Protein AF-A0A1D6J9A9-F1 (afdb_monomer_lite)

pLDDT: mean 74.01, std 17.72, range [36.94, 97.56]

Sequence (122 aa):
MSSKKPRNASPRLAPVSPKEKKDKIGERVAALQQLVSPFGKTDTASVLQEASGYIKFLHQQLEVLSSPYMRAPPAAGAAPEDPQRYSLRSRGLCLVPVDLTLQLTQSNGADLWAPAHTARRR

Radius of gyration: 26.35 Å; chains: 1; bounding box: 84×52×51 Å

Foldseek 3Di:
DDDDDDDPPDPPPDPPDPPPPPPVVVVVLVVLCVVQPVDPPDDSVRSVVSSVVVVVVVVVVCCVVCVLPPDDDDPPPPDDDPPVCPDLVVSVHDDDDVVVCVVVVVDPVPCVPPDDPPPPDD

Structure (mmCIF, N/CA/C/O backbone):
data_AF-A0A1D6J9A9-F1
#
_entry.id   AF-A0A1D6J9A9-F1
#
loop_
_atom_site.group_PDB
_atom_site.id
_atom_site.type_symbol
_atom_site.label_atom_id
_atom_site.label_alt_id
_atom_site.label_comp_id
_atom_site.label_asym_id
_atom_site.label_entity_id
_atom_site.label_seq_id
_atom_site.pdbx_PDB_ins_code
_atom_site.Cartn_x
_atom_site.Cartn_y
_atom_site.Cartn_z
_atom_site.occupancy
_atom_site.B_iso_or_equiv
_atom_site.auth_seq_id
_atom_site.auth_comp_id
_atom_site.auth_asym_id
_atom_site.auth_atom_id
_atom_site.pdbx_PDB_model_num
ATOM 1 N N . MET A 1 1 ? -61.348 -12.066 -21.482 1.00 37.56 1 MET A N 1
ATOM 2 C CA . MET A 1 1 ? -60.173 -11.882 -22.359 1.00 37.56 1 MET A CA 1
ATOM 3 C C . MET A 1 1 ? -59.129 -11.102 -21.585 1.00 37.56 1 MET A C 1
ATOM 5 O O . MET A 1 1 ? -59.356 -9.959 -21.218 1.00 37.56 1 MET A O 1
ATOM 9 N N . SER A 1 2 ? -58.057 -11.800 -21.227 1.00 45.16 2 SER A N 1
ATOM 10 C CA . SER A 1 2 ? -56.895 -11.295 -20.498 1.00 45.16 2 SER A CA 1
ATOM 11 C C . SER A 1 2 ? -56.111 -10.318 -21.377 1.00 45.16 2 SER A C 1
ATOM 13 O O . SER A 1 2 ? -55.969 -10.595 -22.565 1.00 45.16 2 SER A O 1
ATOM 15 N N . SER A 1 3 ? -55.569 -9.230 -20.820 1.00 47.12 3 SER A N 1
ATOM 16 C CA . SER A 1 3 ? -54.300 -8.651 -21.293 1.00 47.12 3 SER A CA 1
ATOM 17 C C . SER A 1 3 ? -53.688 -7.680 -20.281 1.00 47.12 3 SER A C 1
ATOM 19 O O . SER A 1 3 ? -54.268 -6.671 -19.894 1.00 47.12 3 SER A O 1
ATOM 21 N N . LYS A 1 4 ? -52.484 -8.067 -19.854 1.00 49.94 4 LYS A N 1
ATOM 22 C CA . LYS A 1 4 ? -51.550 -7.441 -18.912 1.00 49.94 4 LYS A CA 1
ATOM 23 C C . LYS A 1 4 ? -51.089 -6.046 -19.361 1.00 49.94 4 LYS A C 1
ATOM 25 O O . LYS A 1 4 ? -50.792 -5.852 -20.536 1.00 49.94 4 LYS A O 1
ATOM 30 N N . LYS A 1 5 ? -50.835 -5.141 -18.406 1.00 42.59 5 LYS A N 1
ATOM 31 C CA . LYS A 1 5 ? -49.881 -4.029 -18.589 1.00 42.59 5 LYS A CA 1
ATOM 32 C C . LYS A 1 5 ? -49.091 -3.776 -17.287 1.00 42.59 5 LYS A C 1
ATOM 34 O O . LYS A 1 5 ? -49.663 -3.949 -16.211 1.00 42.59 5 LYS A O 1
ATOM 39 N N . PRO A 1 6 ? -47.769 -3.520 -17.357 1.00 45.22 6 PRO A N 1
ATOM 40 C CA . PRO A 1 6 ? -46.833 -3.937 -16.320 1.00 45.22 6 PRO A CA 1
ATOM 41 C C . PRO A 1 6 ? -46.676 -2.920 -15.188 1.00 45.22 6 PRO A C 1
ATOM 43 O O . PRO A 1 6 ? -46.766 -1.707 -15.366 1.00 45.22 6 PRO A O 1
ATOM 46 N N . ARG A 1 7 ? -46.388 -3.471 -14.009 1.00 42.81 7 ARG A N 1
ATOM 47 C CA . ARG A 1 7 ? -46.024 -2.787 -12.771 1.00 42.81 7 ARG A CA 1
ATOM 48 C C . ARG A 1 7 ? -44.658 -2.117 -12.953 1.00 42.81 7 ARG A C 1
ATOM 50 O O . ARG A 1 7 ? -43.634 -2.789 -12.905 1.00 42.81 7 ARG A O 1
ATOM 57 N N . ASN A 1 8 ? -44.655 -0.803 -13.167 1.00 36.94 8 ASN A N 1
ATOM 58 C CA . ASN A 1 8 ? -43.444 0.013 -13.152 1.00 36.94 8 ASN A CA 1
ATOM 59 C C . ASN A 1 8 ? -42.980 0.185 -11.695 1.00 36.94 8 ASN A C 1
ATOM 61 O O . ASN A 1 8 ? -43.396 1.108 -10.995 1.00 36.94 8 ASN A O 1
ATOM 65 N N . ALA A 1 9 ? -42.182 -0.765 -11.209 1.00 41.75 9 ALA A N 1
ATOM 66 C CA . ALA A 1 9 ? -41.468 -0.640 -9.947 1.00 41.75 9 ALA A CA 1
ATOM 67 C C . ALA A 1 9 ? -40.197 0.184 -10.189 1.00 41.75 9 ALA A C 1
ATOM 69 O O . ALA A 1 9 ? -39.109 -0.355 -10.362 1.00 41.75 9 ALA A O 1
ATOM 70 N N . SER A 1 10 ? -40.354 1.507 -10.214 1.00 41.16 10 SER A N 1
ATOM 71 C CA . SER A 1 10 ? -39.233 2.413 -9.975 1.00 41.16 10 SER A CA 1
ATOM 72 C C . SER A 1 10 ? -38.742 2.168 -8.542 1.00 41.16 10 SER A C 1
ATOM 74 O O . SER A 1 10 ? -39.575 2.199 -7.623 1.00 41.16 10 SER A O 1
ATOM 76 N N . PRO A 1 11 ? -37.449 1.881 -8.300 1.00 44.81 11 PRO A N 1
ATOM 77 C CA . PRO A 1 11 ? -36.941 1.786 -6.947 1.00 44.81 11 PRO A CA 1
ATOM 78 C C . PRO A 1 11 ? -36.986 3.195 -6.366 1.00 44.81 11 PRO A C 1
ATOM 80 O O . PRO A 1 11 ? -36.159 4.055 -6.662 1.00 44.81 11 PRO A O 1
ATOM 83 N N . ARG A 1 12 ? -38.029 3.435 -5.568 1.00 40.59 12 ARG A N 1
ATOM 84 C CA . ARG A 1 12 ? -38.161 4.604 -4.709 1.00 40.59 12 ARG A CA 1
ATOM 85 C C . ARG A 1 12 ? -36.837 4.772 -3.974 1.00 40.59 12 ARG A C 1
ATOM 87 O O . ARG A 1 12 ? -36.455 3.902 -3.194 1.00 40.59 12 ARG A O 1
ATOM 94 N N . LEU A 1 13 ? -36.167 5.890 -4.237 1.00 54.47 13 LEU A N 1
ATOM 95 C CA . LEU A 1 13 ? -35.118 6.435 -3.389 1.00 54.47 13 LEU A CA 1
ATOM 96 C C . LEU A 1 13 ? -35.726 6.609 -1.996 1.00 54.47 13 LEU A C 1
ATOM 98 O O . LEU A 1 13 ? -36.394 7.602 -1.709 1.00 54.47 13 LEU A O 1
ATOM 102 N N . ALA A 1 14 ? -35.589 5.582 -1.161 1.00 51.31 14 ALA A N 1
ATOM 103 C CA . ALA A 1 14 ? -35.952 5.670 0.235 1.00 51.31 14 ALA A CA 1
ATOM 104 C C . ALA A 1 14 ? -34.984 6.670 0.888 1.00 51.31 14 ALA A C 1
ATOM 106 O O . ALA A 1 14 ? -33.768 6.540 0.704 1.00 51.31 14 ALA A O 1
ATOM 107 N N . PRO A 1 15 ? -35.477 7.673 1.634 1.00 47.06 15 PRO A N 1
ATOM 108 C CA . PRO A 1 15 ? -34.608 8.535 2.411 1.00 47.06 15 PRO A CA 1
ATOM 109 C C . PRO A 1 15 ? -33.915 7.661 3.452 1.00 47.06 15 PRO A C 1
ATOM 111 O O . PRO A 1 15 ? -34.571 7.055 4.300 1.00 47.06 15 PRO A O 1
ATOM 114 N N . VAL A 1 16 ? -32.589 7.567 3.365 1.00 49.69 16 VAL A N 1
ATOM 115 C CA . VAL A 1 16 ? -31.767 6.852 4.342 1.00 49.69 16 VAL A CA 1
ATOM 116 C C . VAL A 1 16 ? -32.004 7.493 5.707 1.00 49.69 16 VAL A C 1
ATOM 118 O O . VAL A 1 16 ? -31.566 8.613 5.976 1.00 49.69 16 VAL A O 1
ATOM 121 N N . SER A 1 17 ? -32.730 6.778 6.561 1.00 49.75 17 SER A N 1
ATOM 122 C CA . SER A 1 17 ? -33.043 7.184 7.925 1.00 49.75 17 SER A CA 1
ATOM 123 C C . SER A 1 17 ? -31.759 7.454 8.726 1.00 49.75 17 SER A C 1
ATOM 125 O O . SER A 1 17 ? -30.817 6.659 8.668 1.00 49.75 17 SER A O 1
ATOM 127 N N . PRO A 1 18 ? -31.690 8.530 9.530 1.00 49.41 18 PRO A N 1
ATOM 128 C CA . PRO A 1 18 ? -30.482 8.931 10.255 1.00 49.41 18 PRO A CA 1
ATOM 129 C C . PRO A 1 18 ? -30.239 8.119 11.546 1.00 49.41 18 PRO A C 1
ATOM 131 O O . PRO A 1 18 ? -29.780 8.671 12.541 1.00 49.41 18 PRO A O 1
ATOM 134 N N . LYS A 1 19 ? -30.543 6.811 11.556 1.00 44.88 19 LYS A N 1
ATOM 135 C CA . LYS A 1 19 ? -30.532 5.969 12.771 1.00 44.88 19 LYS A CA 1
ATOM 136 C C . LYS A 1 19 ? -29.649 4.710 12.706 1.00 44.88 19 LYS A C 1
ATOM 138 O O . LYS A 1 19 ? -29.646 3.941 13.652 1.00 44.88 19 LYS A O 1
ATOM 143 N N . GLU A 1 20 ? -28.838 4.550 11.655 1.00 48.31 20 GLU A N 1
ATOM 144 C CA . GLU A 1 20 ? -27.900 3.414 11.464 1.00 48.31 20 GLU A CA 1
ATOM 145 C C . GLU A 1 20 ? -26.426 3.853 11.311 1.00 48.31 20 GLU A C 1
ATOM 147 O O . GLU A 1 20 ? -25.621 3.223 10.618 1.00 48.31 20 GLU A O 1
ATOM 152 N N . LYS A 1 21 ? -26.063 5.005 11.883 1.00 55.53 21 LYS A N 1
ATOM 153 C CA . LYS A 1 21 ? -24.754 5.647 11.648 1.00 55.53 21 LYS A CA 1
ATOM 154 C C . LYS A 1 21 ? -23.816 5.640 12.858 1.00 55.53 21 LYS A C 1
ATOM 156 O O . LYS A 1 21 ? -22.694 6.116 12.730 1.00 55.53 21 LYS A O 1
ATOM 161 N N . LYS A 1 22 ? -24.241 5.107 14.010 1.00 55.91 22 LYS A N 1
ATOM 162 C CA . LYS A 1 22 ? -23.499 5.249 15.276 1.00 55.91 22 LYS A CA 1
ATOM 163 C C . LYS A 1 22 ? -22.734 3.994 15.726 1.00 55.91 22 LYS A C 1
ATOM 165 O O . LYS A 1 22 ? -21.702 4.153 16.364 1.00 55.91 22 LYS A O 1
ATOM 170 N N . ASP A 1 23 ? -23.132 2.794 15.297 1.00 59.06 23 ASP A N 1
ATOM 171 C CA . ASP A 1 23 ? -22.489 1.544 15.758 1.00 59.06 23 ASP A CA 1
ATOM 172 C C . ASP A 1 23 ? -21.391 1.004 14.823 1.00 59.06 23 ASP A C 1
ATOM 174 O O . ASP A 1 23 ? -20.524 0.245 15.246 1.00 59.06 23 ASP A O 1
ATOM 178 N N . LYS A 1 24 ? -21.331 1.464 13.565 1.00 81.56 24 LYS A N 1
ATOM 179 C CA . LYS A 1 24 ? -20.323 1.003 12.583 1.00 81.56 24 LYS A CA 1
ATOM 180 C C . LYS A 1 24 ? -18.894 1.452 12.901 1.00 81.56 24 LYS A C 1
ATOM 182 O O . LYS A 1 24 ? -17.943 0.895 12.362 1.00 81.56 24 LYS A O 1
ATOM 187 N N . ILE A 1 25 ? -18.717 2.492 13.719 1.00 85.31 25 ILE A N 1
ATOM 188 C CA . ILE A 1 25 ? -17.381 3.018 14.023 1.00 85.31 25 ILE A CA 1
ATOM 189 C C . ILE A 1 25 ? -16.613 2.087 14.967 1.00 85.31 25 ILE A C 1
ATOM 191 O O . ILE A 1 25 ? -15.432 1.855 14.742 1.00 85.31 25 ILE A O 1
ATOM 195 N N . GLY A 1 26 ? -17.289 1.503 15.964 1.00 86.75 26 GLY A N 1
ATOM 196 C CA . GLY A 1 26 ? -16.673 0.570 16.909 1.00 86.75 26 GLY A CA 1
ATOM 197 C C . GLY A 1 26 ? -16.194 -0.704 16.219 1.00 86.75 26 GLY A C 1
ATOM 198 O O . GLY A 1 26 ? -15.068 -1.133 16.442 1.00 86.75 26 GLY A O 1
ATOM 199 N N . GLU A 1 27 ? -16.999 -1.242 15.298 1.00 90.44 27 GLU A N 1
ATOM 200 C CA . GLU A 1 27 ? -16.626 -2.395 14.469 1.00 90.44 27 GLU A CA 1
ATOM 201 C C . GLU A 1 27 ? -15.398 -2.100 13.594 1.00 90.44 27 GLU A C 1
ATOM 203 O O . GLU A 1 27 ? -14.472 -2.903 13.526 1.00 90.44 27 GLU A O 1
ATOM 208 N N . ARG A 1 28 ? -15.336 -0.913 12.976 1.00 91.38 28 ARG A N 1
ATOM 209 C CA . ARG A 1 28 ? -14.167 -0.488 12.188 1.00 91.38 28 ARG A CA 1
ATOM 210 C C . ARG A 1 28 ? -12.916 -0.326 13.042 1.00 91.38 28 ARG A C 1
ATOM 212 O O . ARG A 1 28 ? -11.840 -0.690 12.584 1.00 91.38 28 ARG A O 1
ATOM 219 N N . VAL A 1 29 ? -13.044 0.208 14.257 1.00 89.94 29 VAL A N 1
ATOM 220 C CA . VAL A 1 29 ? -11.921 0.319 15.199 1.00 89.94 29 VAL A CA 1
ATOM 221 C C . VAL A 1 29 ? -11.442 -1.070 15.625 1.00 89.94 29 VAL A C 1
ATOM 223 O O . VAL A 1 29 ? -10.239 -1.306 15.621 1.00 89.94 29 VAL A O 1
ATOM 226 N N . ALA A 1 30 ? -12.352 -2.007 15.901 1.00 89.31 30 ALA A N 1
ATOM 227 C CA . ALA A 1 30 ? -12.004 -3.389 16.234 1.00 89.31 30 ALA A CA 1
ATOM 228 C C . ALA A 1 30 ? -11.333 -4.130 15.061 1.00 89.31 30 ALA A C 1
ATOM 230 O O . ALA A 1 30 ? -10.337 -4.827 15.249 1.00 89.31 30 ALA A O 1
ATOM 231 N N . ALA A 1 31 ? -11.826 -3.946 13.83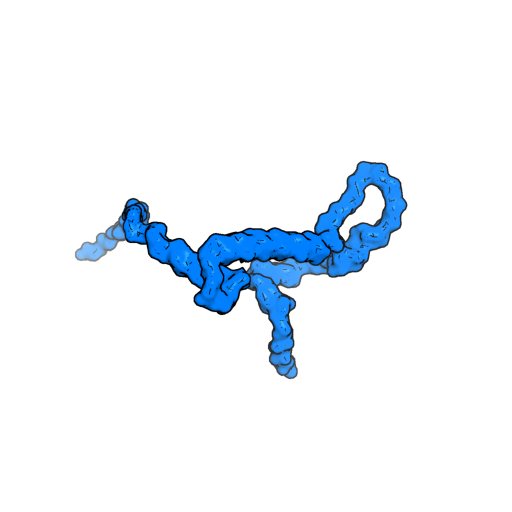4 1.00 92.06 31 ALA A N 1
ATOM 232 C CA . ALA A 1 31 ? -11.186 -4.492 12.639 1.00 92.06 31 ALA A CA 1
ATOM 233 C C . ALA A 1 31 ? -9.795 -3.879 12.415 1.00 92.06 31 ALA A C 1
ATOM 235 O O . ALA A 1 31 ? -8.843 -4.593 12.108 1.00 92.06 31 ALA A O 1
ATOM 236 N N . LEU A 1 32 ? -9.657 -2.566 12.618 1.00 92.31 32 LEU A N 1
ATOM 237 C CA . LEU A 1 32 ? -8.375 -1.877 12.514 1.00 92.31 32 LEU A CA 1
ATOM 238 C C . LEU A 1 32 ? -7.381 -2.385 13.563 1.00 92.31 32 LEU A C 1
ATOM 240 O O . LEU A 1 32 ? -6.238 -2.651 13.211 1.00 92.31 32 LEU A O 1
ATOM 244 N N . GLN A 1 33 ? -7.823 -2.598 14.809 1.00 92.12 33 GLN A N 1
ATOM 245 C CA . GLN A 1 33 ? -7.023 -3.233 15.863 1.00 92.12 33 GLN A CA 1
ATOM 246 C C . GLN A 1 33 ? -6.435 -4.564 15.391 1.00 92.12 33 GLN A C 1
ATOM 248 O O . GLN A 1 33 ? -5.239 -4.760 15.522 1.00 92.12 33 GLN A O 1
ATOM 253 N N . GLN A 1 34 ? -7.210 -5.447 14.759 1.00 90.75 34 GLN A N 1
ATOM 254 C CA . GLN A 1 34 ? -6.669 -6.724 14.264 1.00 90.75 34 GLN A CA 1
ATOM 255 C C . GLN A 1 34 ? -5.556 -6.561 13.216 1.00 90.75 34 GLN A C 1
ATOM 257 O O . GLN A 1 34 ? -4.683 -7.419 13.117 1.00 90.75 34 GLN A O 1
ATOM 262 N N . LEU A 1 35 ? -5.571 -5.469 12.447 1.00 91.31 35 LEU A N 1
ATOM 263 C CA . LEU A 1 35 ? -4.582 -5.201 11.402 1.00 91.31 35 LEU A CA 1
ATOM 264 C C . LEU A 1 35 ? -3.319 -4.512 11.927 1.00 91.31 35 LEU A C 1
ATOM 266 O O . LEU A 1 35 ? -2.240 -4.757 11.395 1.00 91.31 35 LEU A O 1
ATOM 270 N N . VAL A 1 36 ? -3.448 -3.633 12.927 1.00 90.81 36 VAL A N 1
ATOM 271 C CA . VAL A 1 36 ? -2.340 -2.762 13.373 1.00 90.81 36 VAL A CA 1
ATOM 272 C C . VAL A 1 36 ? -1.880 -3.041 14.803 1.00 90.81 36 VAL A C 1
ATOM 274 O O . VAL A 1 36 ? -0.725 -2.795 15.119 1.00 90.81 36 VAL A O 1
ATOM 277 N N . SER A 1 37 ? -2.753 -3.598 15.645 1.00 86.81 37 SER A N 1
ATOM 278 C CA . SER A 1 37 ? -2.513 -3.866 17.067 1.00 86.81 37 SER A CA 1
ATOM 279 C C . SER A 1 37 ? -3.251 -5.145 17.528 1.00 86.81 37 SER A C 1
ATOM 281 O O . SER A 1 37 ? -4.265 -5.081 18.231 1.00 86.81 37 SER A O 1
ATOM 283 N N . PRO A 1 38 ? -2.794 -6.342 17.105 1.00 79.12 38 PRO A N 1
ATOM 284 C CA . PRO A 1 38 ? -3.533 -7.603 17.268 1.00 79.12 38 PRO A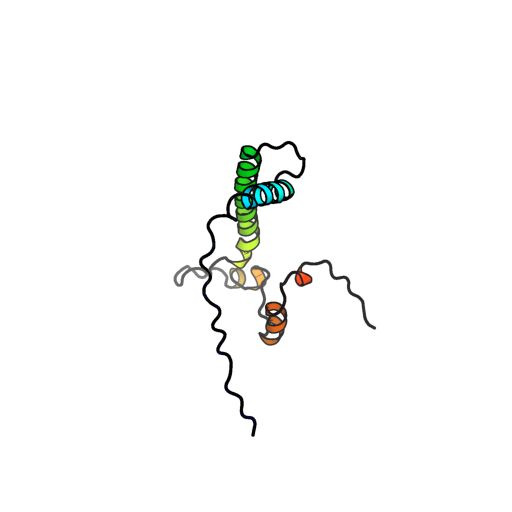 CA 1
ATOM 285 C C . PRO A 1 38 ? -3.686 -8.080 18.727 1.00 79.12 38 PRO A C 1
ATOM 287 O O . PRO A 1 38 ? -4.456 -9.003 18.995 1.00 79.12 38 PRO A O 1
ATOM 290 N N . PHE A 1 39 ? -2.994 -7.459 19.690 1.00 75.69 39 PHE A N 1
ATOM 291 C CA . PHE A 1 39 ? -3.053 -7.817 21.109 1.00 75.69 39 PHE A CA 1
ATOM 292 C C . PHE A 1 39 ? -3.984 -6.857 21.872 1.00 75.69 39 PHE A C 1
ATOM 294 O O . PHE A 1 39 ? -3.720 -5.667 22.003 1.00 75.69 39 PHE A O 1
ATOM 301 N N . GLY A 1 40 ? -5.105 -7.392 22.366 1.00 65.38 40 GLY A N 1
ATOM 302 C CA . GLY A 1 40 ? -6.332 -6.662 22.721 1.00 65.38 40 GLY A CA 1
ATOM 303 C C . GLY A 1 40 ? -6.333 -5.763 23.965 1.00 65.38 40 GLY A C 1
ATOM 304 O O . GLY A 1 40 ? -7.287 -5.821 24.738 1.00 65.38 40 GLY A O 1
ATOM 305 N N . LYS A 1 41 ? -5.315 -4.923 24.178 1.00 74.75 41 LYS A N 1
ATOM 306 C CA . LYS A 1 41 ? -5.337 -3.873 25.221 1.00 74.75 41 LYS A CA 1
ATOM 307 C C . LYS A 1 41 ? -4.826 -2.512 24.746 1.00 74.75 41 LYS A C 1
ATOM 309 O O . LYS A 1 41 ? -4.467 -1.675 25.568 1.00 74.75 41 LYS A O 1
ATOM 314 N N . THR A 1 42 ? -4.786 -2.284 23.442 1.00 79.06 42 THR A N 1
ATOM 315 C CA . THR A 1 42 ? -4.347 -1.004 22.886 1.00 79.06 42 THR A CA 1
ATOM 316 C C . THR A 1 42 ? -5.502 -0.006 22.910 1.00 79.06 42 THR A C 1
ATOM 318 O O . THR A 1 42 ? -6.612 -0.318 22.464 1.00 79.06 42 THR A O 1
ATOM 321 N N . ASP A 1 43 ? -5.264 1.190 23.447 1.00 90.00 43 ASP A N 1
ATOM 322 C CA . ASP A 1 43 ? -6.255 2.263 23.450 1.00 90.00 43 ASP A CA 1
ATOM 323 C C . ASP A 1 43 ? -6.558 2.744 22.019 1.00 90.00 43 ASP A C 1
ATOM 325 O O . ASP A 1 43 ? -5.738 2.623 21.107 1.00 90.00 43 ASP A O 1
ATOM 329 N N . THR A 1 44 ? -7.749 3.307 21.802 1.00 90.56 44 THR A N 1
ATOM 330 C CA . THR A 1 44 ? -8.178 3.738 20.464 1.00 90.56 44 THR A CA 1
ATOM 331 C C . THR A 1 44 ? -7.249 4.790 19.851 1.00 90.56 44 THR A C 1
ATOM 333 O O . THR A 1 44 ? -7.092 4.808 18.633 1.00 90.56 44 THR A O 1
ATOM 336 N N . ALA A 1 45 ? -6.626 5.665 20.649 1.00 93.19 45 ALA A N 1
ATOM 337 C CA . ALA A 1 45 ? -5.725 6.682 20.112 1.00 93.19 45 ALA A CA 1
ATOM 338 C C . ALA A 1 45 ? -4.429 6.044 19.590 1.00 93.19 45 ALA A C 1
ATOM 340 O O . ALA A 1 45 ? -4.023 6.343 18.465 1.00 93.19 45 ALA A O 1
ATOM 341 N N . SER A 1 46 ? -3.853 5.105 20.340 1.00 91.69 46 SER A N 1
ATOM 342 C CA . SER A 1 46 ? -2.681 4.327 19.929 1.00 91.69 46 SER A CA 1
ATOM 343 C C . SER A 1 46 ? -2.956 3.505 18.672 1.00 91.69 46 SER A C 1
ATOM 345 O O . SER A 1 46 ? -2.168 3.558 17.735 1.00 91.69 46 SER A O 1
ATOM 347 N N . VAL A 1 47 ? -4.123 2.855 18.565 1.00 93.00 47 VAL A N 1
ATOM 348 C CA . VAL A 1 47 ? -4.534 2.134 17.340 1.00 93.00 47 VAL A CA 1
ATOM 349 C C . VAL A 1 47 ? -4.551 3.061 16.124 1.00 93.00 47 VAL A C 1
ATOM 351 O O . VAL A 1 47 ? -4.047 2.713 15.057 1.00 93.00 47 VAL A O 1
ATOM 354 N N . LEU A 1 48 ? -5.137 4.254 16.258 1.00 94.19 48 LEU A N 1
ATOM 355 C CA . LEU A 1 48 ? -5.223 5.214 15.156 1.00 94.19 48 LEU A CA 1
ATOM 356 C C . LEU A 1 48 ? -3.847 5.777 14.776 1.00 94.19 48 LEU A C 1
ATOM 358 O O . LEU A 1 48 ? -3.568 5.984 13.592 1.00 94.19 48 LEU A O 1
ATOM 362 N N . GLN A 1 49 ? -2.982 6.010 15.763 1.00 93.75 49 GLN A N 1
ATOM 363 C CA . GLN A 1 49 ? -1.619 6.479 15.538 1.00 93.75 49 GLN A CA 1
ATOM 364 C C . GLN A 1 49 ? -0.767 5.415 14.838 1.00 93.75 49 GLN A C 1
ATOM 366 O O . GLN A 1 49 ? -0.107 5.724 13.842 1.00 93.75 49 GLN A O 1
ATOM 371 N N . GLU A 1 50 ? -0.828 4.168 15.304 1.00 92.94 50 GLU A N 1
ATOM 372 C CA . GLU A 1 50 ? -0.164 3.018 14.686 1.00 92.94 50 GLU A CA 1
ATOM 373 C C . GLU A 1 50 ? -0.653 2.809 13.252 1.00 92.94 50 GLU A C 1
ATOM 375 O O . GLU A 1 50 ? 0.164 2.679 12.343 1.00 92.94 50 GLU A O 1
ATOM 380 N N . ALA A 1 51 ? -1.965 2.890 13.008 1.00 95.62 51 ALA A N 1
ATOM 381 C CA . ALA A 1 51 ? -2.527 2.794 11.664 1.00 95.62 51 ALA A CA 1
ATOM 382 C C . ALA A 1 51 ? -2.003 3.884 10.721 1.00 95.62 51 ALA A C 1
ATOM 384 O O . ALA A 1 51 ? -1.604 3.596 9.593 1.00 95.62 51 ALA A O 1
ATOM 385 N N . SER A 1 52 ? -1.961 5.136 11.183 1.00 95.94 52 SER A N 1
ATOM 386 C CA . SER A 1 52 ? -1.388 6.246 10.414 1.00 95.94 52 SER A CA 1
ATOM 387 C C . SER A 1 52 ? 0.091 6.007 10.091 1.00 95.94 52 SER A C 1
ATOM 389 O O . SER A 1 52 ? 0.525 6.216 8.955 1.00 95.94 52 SER A O 1
ATOM 391 N N . GLY A 1 53 ? 0.864 5.517 11.066 1.00 95.50 53 GLY A N 1
ATOM 392 C CA . GLY A 1 53 ? 2.262 5.132 10.876 1.00 95.50 53 GLY A CA 1
ATOM 393 C C . GLY A 1 53 ? 2.425 3.999 9.863 1.00 95.50 53 GLY A C 1
ATOM 394 O O . GLY A 1 53 ? 3.244 4.105 8.951 1.00 95.50 53 GLY A O 1
ATOM 395 N N . TYR A 1 54 ? 1.601 2.957 9.965 1.00 95.56 54 TYR A N 1
ATOM 396 C CA . TYR A 1 54 ? 1.660 1.792 9.090 1.00 95.56 54 TYR A CA 1
ATOM 397 C C . TYR A 1 54 ? 1.307 2.135 7.642 1.00 95.56 54 TYR A C 1
ATOM 399 O O . TYR A 1 54 ? 2.003 1.713 6.724 1.00 95.56 54 TYR A O 1
ATOM 407 N N . ILE A 1 55 ? 0.298 2.983 7.417 1.00 96.56 55 ILE A N 1
ATOM 408 C CA . ILE A 1 55 ? -0.026 3.480 6.074 1.00 96.56 55 ILE A CA 1
ATOM 409 C C . ILE A 1 55 ? 1.183 4.204 5.472 1.00 96.56 55 ILE A C 1
ATOM 411 O O . ILE A 1 55 ? 1.544 3.932 4.328 1.00 96.56 55 ILE A O 1
ATOM 415 N N . LYS A 1 56 ? 1.839 5.099 6.220 1.00 97.56 56 LYS A N 1
ATOM 416 C CA . LYS A 1 56 ? 3.037 5.808 5.731 1.00 97.56 56 LYS A CA 1
ATOM 417 C C . LYS A 1 56 ? 4.180 4.845 5.421 1.00 97.56 56 LYS A C 1
ATOM 419 O O . LYS A 1 56 ? 4.803 4.966 4.371 1.00 97.56 56 LYS A O 1
ATOM 424 N N . PHE A 1 57 ? 4.413 3.875 6.298 1.00 96.62 57 PHE A N 1
ATOM 425 C CA . PHE A 1 57 ? 5.408 2.827 6.097 1.00 96.62 57 PHE A CA 1
ATOM 426 C C . PHE A 1 57 ? 5.141 2.022 4.817 1.00 96.62 57 PHE A C 1
ATOM 428 O O . PHE A 1 57 ? 6.045 1.855 4.004 1.00 96.62 57 PHE A O 1
ATOM 435 N N . LEU A 1 58 ? 3.897 1.593 4.582 1.00 95.56 58 LEU A N 1
ATOM 436 C CA . LEU A 1 58 ? 3.522 0.877 3.360 1.00 95.56 58 LEU A CA 1
ATOM 437 C C . LEU A 1 58 ? 3.753 1.719 2.103 1.00 95.56 58 LEU A C 1
ATOM 439 O O . LEU A 1 58 ? 4.256 1.200 1.110 1.00 95.56 58 LEU A O 1
ATOM 443 N N . HIS A 1 59 ? 3.437 3.016 2.141 1.00 95.81 59 HIS A N 1
ATOM 444 C CA . HIS A 1 59 ? 3.723 3.910 1.017 1.00 95.81 59 HIS A CA 1
ATOM 445 C C . HIS A 1 59 ? 5.228 4.001 0.735 1.00 95.81 59 HIS A C 1
ATOM 447 O O . HIS A 1 59 ? 5.627 3.904 -0.421 1.00 95.81 59 HIS A O 1
ATOM 453 N N . GLN A 1 60 ? 6.063 4.108 1.772 1.00 95.88 60 GLN A N 1
ATOM 454 C CA . GLN A 1 60 ? 7.523 4.116 1.621 1.00 95.88 60 GLN A CA 1
ATOM 455 C C . GLN A 1 60 ? 8.046 2.792 1.050 1.00 95.88 60 GLN A C 1
ATOM 457 O O . GLN A 1 60 ? 8.909 2.791 0.173 1.00 95.88 60 GLN A O 1
ATOM 462 N N . GLN A 1 61 ? 7.507 1.656 1.499 1.00 96.06 61 GLN A N 1
ATOM 463 C CA . GLN A 1 61 ? 7.869 0.356 0.934 1.00 96.06 61 GLN A CA 1
ATOM 464 C C . GLN A 1 61 ? 7.467 0.247 -0.538 1.00 96.06 61 GLN A C 1
ATOM 466 O O . GLN A 1 61 ? 8.275 -0.184 -1.360 1.00 96.06 61 GLN A O 1
ATOM 471 N N . LEU A 1 62 ? 6.248 0.667 -0.888 1.00 93.31 62 LEU A N 1
ATOM 472 C CA . LEU A 1 62 ? 5.783 0.683 -2.273 1.00 93.31 62 LEU A CA 1
ATOM 473 C C . LEU A 1 62 ? 6.641 1.592 -3.150 1.00 93.31 62 LEU A C 1
ATOM 475 O O . LEU A 1 62 ? 6.944 1.217 -4.278 1.00 93.31 62 LEU A O 1
ATOM 479 N N . GLU A 1 63 ? 7.067 2.751 -2.656 1.00 92.38 63 GLU A N 1
ATOM 480 C CA . GLU A 1 63 ? 7.958 3.653 -3.387 1.00 92.38 63 GLU A CA 1
ATOM 481 C C . GLU A 1 63 ? 9.302 2.983 -3.694 1.00 92.38 63 GLU A C 1
ATOM 483 O O . GLU A 1 63 ? 9.722 2.947 -4.850 1.00 92.38 63 GLU A O 1
ATOM 488 N N . VAL A 1 64 ? 9.938 2.361 -2.696 1.00 91.19 64 VAL A N 1
ATOM 489 C CA . VAL A 1 64 ? 11.211 1.649 -2.888 1.00 91.19 64 VAL A CA 1
ATOM 490 C C . VAL A 1 64 ? 11.052 0.507 -3.893 1.00 91.19 64 VAL A C 1
ATOM 492 O O . VAL A 1 64 ? 11.845 0.402 -4.831 1.00 91.19 64 VAL A O 1
ATOM 495 N N . LEU A 1 65 ? 10.001 -0.304 -3.749 1.00 90.12 65 LEU A N 1
ATOM 496 C CA . LEU A 1 65 ? 9.730 -1.446 -4.626 1.00 90.12 65 LEU A CA 1
ATOM 497 C C . LEU A 1 65 ? 9.334 -1.032 -6.051 1.00 90.12 65 LEU A C 1
ATOM 499 O O . LEU A 1 65 ? 9.661 -1.744 -6.997 1.00 90.12 65 LEU A O 1
ATOM 503 N N . SER A 1 66 ? 8.643 0.099 -6.223 1.00 88.62 66 SER A N 1
ATOM 504 C CA . SER A 1 66 ? 8.168 0.573 -7.533 1.00 88.62 66 SER A CA 1
ATOM 505 C C . SER A 1 66 ? 9.164 1.470 -8.270 1.00 88.62 66 SER A C 1
ATOM 507 O O . SER A 1 66 ? 9.119 1.545 -9.501 1.00 88.62 66 SER A O 1
ATOM 509 N N . SER A 1 67 ? 10.097 2.101 -7.548 1.00 85.56 67 SER A N 1
ATOM 510 C CA . SER A 1 67 ? 11.121 2.996 -8.097 1.00 85.56 67 SER A CA 1
ATOM 511 C C . SER A 1 67 ? 11.888 2.455 -9.317 1.00 85.56 67 SER A C 1
ATOM 513 O O . SER A 1 67 ? 12.051 3.228 -10.271 1.00 85.56 67 SER A O 1
ATOM 515 N N . PRO A 1 68 ? 12.317 1.171 -9.391 1.00 82.88 68 PRO A N 1
ATOM 516 C CA . PRO A 1 68 ? 13.007 0.676 -10.583 1.00 82.88 68 PRO A CA 1
ATOM 517 C C . PRO A 1 68 ? 12.104 0.657 -11.822 1.00 82.88 68 PRO A C 1
ATOM 519 O O . PRO A 1 68 ? 12.590 0.856 -12.933 1.00 82.88 68 PRO A O 1
ATOM 522 N N . TYR A 1 69 ? 10.794 0.475 -11.648 1.00 84.50 69 TYR A N 1
ATOM 523 C CA . TYR A 1 69 ? 9.833 0.340 -12.743 1.00 84.50 69 TYR A CA 1
ATOM 524 C C . TYR A 1 69 ? 9.297 1.697 -13.223 1.00 84.50 69 TYR A C 1
ATOM 526 O O . TYR A 1 69 ? 9.150 1.913 -14.425 1.00 84.50 69 TYR A O 1
ATOM 534 N N . MET A 1 70 ? 9.057 2.628 -12.294 1.00 80.50 70 MET A N 1
ATOM 535 C CA . MET A 1 70 ? 8.365 3.902 -12.549 1.00 80.50 70 MET A CA 1
ATOM 536 C C . MET A 1 70 ? 9.283 5.061 -12.958 1.00 80.50 70 MET A C 1
ATOM 538 O O . MET A 1 70 ? 8.811 6.172 -13.199 1.00 80.50 70 MET A O 1
ATOM 542 N N . ARG A 1 71 ? 10.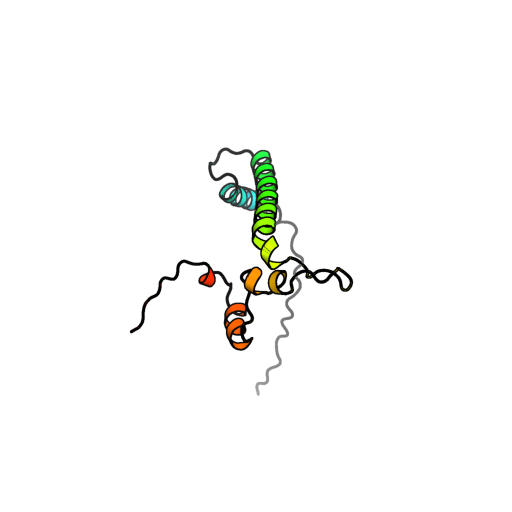601 4.844 -13.049 1.00 74.06 71 ARG A N 1
ATOM 543 C CA . ARG A 1 71 ? 11.547 5.908 -13.409 1.00 74.06 71 ARG A CA 1
ATOM 544 C C . ARG A 1 71 ? 11.232 6.467 -14.801 1.00 74.06 71 ARG A C 1
ATOM 546 O O . ARG A 1 71 ? 11.358 5.758 -15.793 1.00 74.06 71 ARG A O 1
ATOM 553 N N . ALA A 1 72 ? 10.864 7.735 -14.932 1.00 70.56 72 ALA A N 1
ATOM 554 C CA . ALA A 1 72 ? 10.662 8.314 -16.261 1.00 70.56 72 ALA A CA 1
ATOM 555 C C . ALA A 1 72 ? 11.970 8.247 -17.085 1.00 70.56 72 ALA A C 1
ATOM 557 O O . ALA A 1 72 ? 13.062 8.354 -16.509 1.00 70.56 72 ALA A O 1
ATOM 558 N N . PRO A 1 73 ? 11.902 8.023 -18.410 1.00 67.50 73 PRO A N 1
ATOM 559 C CA . PRO A 1 73 ? 13.055 8.278 -19.265 1.00 67.50 73 PRO A CA 1
ATOM 560 C C . PRO A 1 73 ? 13.463 9.759 -19.138 1.00 67.50 73 PRO A C 1
ATOM 562 O O . PRO A 1 73 ? 12.613 10.603 -18.835 1.00 67.50 73 PRO A O 1
ATOM 565 N N . PRO A 1 74 ? 14.751 10.094 -19.320 1.00 67.00 74 PRO A N 1
ATOM 566 C CA . PRO A 1 74 ? 15.205 11.476 -19.252 1.00 67.00 74 PRO A CA 1
ATOM 567 C C . PRO A 1 74 ? 14.473 12.324 -20.299 1.00 67.00 74 PRO A C 1
ATOM 569 O O . PRO A 1 74 ? 14.139 11.845 -21.385 1.00 67.00 74 PRO A O 1
ATOM 572 N N . ALA A 1 75 ? 14.214 13.587 -19.956 1.00 70.44 75 ALA A N 1
ATOM 573 C CA . ALA A 1 75 ? 13.578 14.537 -20.859 1.00 70.44 75 ALA A CA 1
ATOM 574 C C . ALA A 1 75 ? 14.388 14.677 -22.160 1.00 70.44 75 ALA A C 1
ATOM 576 O O . ALA A 1 75 ? 15.622 14.648 -22.141 1.00 70.44 75 ALA A O 1
ATOM 577 N N . ALA A 1 76 ? 13.685 14.840 -23.284 1.00 61.88 76 ALA A N 1
ATOM 578 C CA . ALA A 1 76 ? 14.300 15.049 -24.590 1.00 61.88 76 ALA A CA 1
ATOM 579 C C . ALA A 1 76 ? 15.215 16.287 -24.538 1.00 61.88 76 ALA A C 1
ATOM 581 O O . ALA A 1 76 ? 14.732 17.409 -24.414 1.00 61.88 76 ALA A O 1
ATOM 582 N N . GLY A 1 77 ? 16.534 16.071 -24.570 1.00 64.31 77 GLY A N 1
ATOM 583 C CA . GLY A 1 77 ? 17.546 17.128 -24.454 1.00 64.31 77 GLY A CA 1
ATOM 584 C C . GLY A 1 77 ? 18.654 16.857 -23.430 1.00 64.31 77 GLY A C 1
ATOM 585 O O . GLY A 1 77 ? 19.665 17.554 -23.447 1.00 64.31 77 GLY A O 1
ATOM 586 N N . ALA A 1 78 ? 18.514 15.844 -22.567 1.00 63.94 78 ALA A N 1
ATOM 587 C CA . ALA A 1 78 ? 19.638 15.357 -21.768 1.00 63.94 78 ALA A CA 1
ATOM 588 C C . ALA A 1 78 ? 20.650 14.615 -22.663 1.00 63.94 78 ALA A C 1
ATOM 590 O O . ALA A 1 78 ? 20.255 13.946 -23.620 1.00 63.94 78 ALA A O 1
ATOM 591 N N . ALA A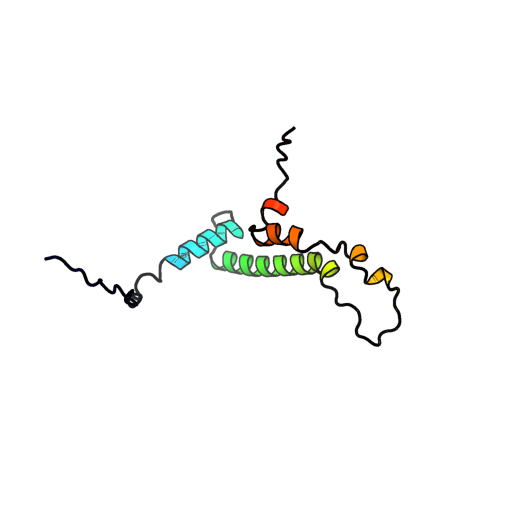 1 79 ? 21.947 14.750 -22.358 1.00 63.28 79 ALA A N 1
ATOM 592 C CA . ALA A 1 79 ? 23.038 14.069 -23.061 1.00 63.28 79 ALA A CA 1
ATOM 593 C C . ALA A 1 79 ? 22.741 12.565 -23.244 1.00 63.28 79 ALA A C 1
ATOM 595 O O . ALA A 1 79 ? 22.044 11.993 -22.401 1.00 63.28 79 ALA A O 1
ATOM 596 N N . PRO A 1 80 ? 23.249 11.918 -24.312 1.00 57.25 80 PRO A N 1
ATOM 597 C CA . PRO A 1 80 ? 22.977 10.514 -24.591 1.00 57.25 80 PRO A CA 1
ATOM 598 C C . PRO A 1 80 ? 23.640 9.635 -23.522 1.00 57.25 80 PRO A C 1
ATOM 600 O O . PRO A 1 80 ? 24.759 9.157 -23.674 1.00 57.25 80 PRO A O 1
ATOM 603 N N . GLU A 1 81 ? 22.948 9.449 -22.405 1.00 64.94 81 GLU A N 1
ATOM 604 C CA . GLU A 1 81 ? 23.179 8.349 -21.484 1.00 64.94 81 GLU A CA 1
ATOM 605 C C . GLU A 1 81 ? 22.908 7.038 -22.240 1.00 64.94 81 GLU A C 1
ATOM 607 O O . GLU A 1 81 ? 22.006 6.964 -23.078 1.00 64.94 81 GLU A O 1
ATOM 612 N N . ASP A 1 82 ? 23.709 6.014 -21.947 1.00 66.12 82 ASP A N 1
ATOM 613 C CA . ASP A 1 82 ? 23.667 4.702 -22.596 1.00 66.12 82 ASP A CA 1
ATOM 614 C C . ASP A 1 82 ? 22.214 4.180 -22.733 1.00 66.12 82 ASP A C 1
ATOM 616 O O . ASP A 1 82 ? 21.549 3.960 -21.711 1.00 66.12 82 ASP A O 1
ATOM 620 N N . PRO A 1 83 ? 21.700 3.958 -23.964 1.00 67.38 83 PRO A N 1
ATOM 621 C CA . PRO A 1 83 ? 20.338 3.477 -24.211 1.00 67.38 83 PRO A CA 1
ATOM 622 C C . PRO A 1 83 ? 19.980 2.203 -23.432 1.00 67.38 83 PRO A C 1
ATOM 624 O O . PRO A 1 83 ? 18.808 1.965 -23.131 1.00 67.38 83 PRO A O 1
ATOM 627 N N . GLN A 1 84 ? 20.979 1.394 -23.057 1.00 69.12 84 GLN A N 1
ATOM 628 C CA . GLN A 1 84 ? 20.788 0.210 -22.219 1.00 69.12 84 GLN A CA 1
ATOM 629 C C . GLN A 1 84 ? 20.249 0.538 -20.820 1.00 69.12 84 GLN A C 1
ATOM 631 O O . GLN A 1 84 ? 19.458 -0.240 -20.278 1.00 69.12 84 GLN A O 1
ATOM 636 N N . ARG A 1 85 ? 20.603 1.696 -20.243 1.00 72.12 85 ARG A N 1
ATOM 637 C CA . ARG A 1 85 ? 20.190 2.088 -18.883 1.00 72.12 85 ARG A CA 1
ATOM 638 C C . ARG A 1 85 ? 18.689 2.330 -18.755 1.00 72.12 85 ARG A C 1
ATOM 640 O O . ARG A 1 85 ? 18.137 2.102 -17.679 1.00 72.12 85 ARG A O 1
ATOM 647 N N . TYR A 1 86 ? 18.018 2.719 -19.837 1.00 75.38 86 TYR A N 1
ATOM 648 C CA . TYR A 1 86 ? 16.569 2.960 -19.854 1.00 75.38 86 TYR A CA 1
ATOM 649 C C . TYR A 1 86 ? 15.767 1.845 -20.523 1.00 75.38 86 TYR A C 1
ATOM 651 O O . TYR A 1 86 ? 14.552 1.977 -20.672 1.00 75.38 86 TYR A O 1
ATOM 659 N N . SER A 1 87 ? 16.420 0.750 -20.918 1.00 83.62 87 SER A N 1
ATOM 660 C CA . SER A 1 87 ? 15.716 -0.406 -21.461 1.00 83.62 87 SER A CA 1
ATOM 661 C C . SER A 1 87 ? 14.722 -0.968 -20.436 1.00 83.62 87 SER A C 1
ATOM 663 O O . SER A 1 87 ? 14.964 -0.959 -19.233 1.00 83.62 87 SER A O 1
ATOM 665 N N . LEU A 1 88 ? 13.591 -1.506 -20.900 1.00 86.69 88 LEU A N 1
ATOM 666 C CA . LEU A 1 88 ? 12.642 -2.191 -20.011 1.00 86.69 88 LEU A CA 1
ATOM 667 C C . LEU A 1 88 ? 13.340 -3.317 -19.230 1.00 86.69 88 LEU A C 1
ATOM 669 O O . LEU A 1 88 ? 13.110 -3.492 -18.035 1.00 86.69 88 LEU A O 1
ATOM 673 N N . ARG A 1 89 ? 14.276 -4.015 -19.883 1.00 86.00 89 ARG A N 1
ATOM 674 C CA . ARG A 1 89 ? 15.011 -5.140 -19.308 1.00 86.00 89 ARG A CA 1
ATOM 675 C C . ARG A 1 89 ? 15.915 -4.741 -18.142 1.00 86.00 89 ARG A C 1
ATOM 677 O O . ARG A 1 89 ? 15.975 -5.495 -17.174 1.00 86.00 89 ARG A O 1
ATOM 684 N N . SER A 1 90 ? 16.573 -3.577 -18.187 1.00 85.31 90 SER A N 1
ATOM 685 C CA . SER A 1 90 ? 17.385 -3.089 -17.055 1.00 85.31 90 SER A CA 1
ATOM 686 C C . SER A 1 90 ? 16.543 -2.814 -15.805 1.00 85.31 90 SER A C 1
ATOM 688 O O . SER A 1 90 ? 17.072 -2.765 -14.698 1.00 85.31 90 SER A O 1
ATOM 690 N N . ARG A 1 91 ? 15.224 -2.686 -15.979 1.00 85.88 91 ARG A N 1
ATOM 691 C CA . ARG A 1 91 ? 14.232 -2.483 -14.922 1.00 85.88 91 ARG A CA 1
ATOM 692 C C . ARG A 1 91 ? 13.452 -3.747 -14.576 1.00 85.88 91 ARG A C 1
ATOM 694 O O . ARG A 1 91 ? 12.478 -3.655 -13.849 1.00 85.88 91 ARG A O 1
ATOM 701 N N . GLY A 1 92 ? 13.817 -4.909 -15.121 1.00 86.69 92 GLY A N 1
ATOM 702 C CA . GLY A 1 92 ? 13.060 -6.150 -14.920 1.00 86.69 92 GLY A CA 1
ATOM 703 C C . GLY A 1 92 ? 11.695 -6.182 -15.625 1.00 86.69 92 GLY A C 1
ATOM 704 O O . GLY A 1 92 ? 10.843 -6.984 -15.258 1.00 86.69 92 GLY A O 1
ATOM 705 N N . LEU A 1 93 ? 11.475 -5.328 -16.630 1.00 87.69 93 LEU A N 1
ATOM 706 C CA . LEU A 1 93 ? 10.245 -5.254 -17.422 1.00 87.69 93 LEU A CA 1
ATOM 707 C C . LEU A 1 93 ? 10.446 -5.854 -18.821 1.00 87.69 93 LEU A C 1
ATOM 709 O O . LEU A 1 93 ? 11.540 -5.819 -19.390 1.00 87.69 93 LEU A O 1
ATOM 713 N N . CYS A 1 94 ? 9.367 -6.365 -19.413 1.00 88.00 94 CYS A N 1
ATOM 714 C CA . CYS A 1 94 ? 9.341 -6.833 -20.798 1.00 88.00 94 CYS A CA 1
ATOM 715 C C . CYS A 1 94 ? 7.989 -6.534 -21.460 1.00 88.00 94 CYS A C 1
ATOM 717 O O . CYS A 1 94 ? 6.998 -6.271 -20.779 1.00 88.00 94 CYS A O 1
ATOM 719 N N . LEU A 1 95 ? 7.961 -6.549 -22.793 1.00 89.69 95 LEU A N 1
ATOM 720 C CA . LEU A 1 95 ? 6.722 -6.432 -23.558 1.00 89.69 95 LEU A CA 1
ATOM 721 C C . LEU A 1 95 ? 6.054 -7.802 -23.654 1.00 89.69 95 LEU A C 1
ATOM 723 O O . LEU A 1 95 ? 6.716 -8.799 -23.940 1.00 89.69 95 LEU A O 1
ATOM 727 N N . VAL A 1 96 ? 4.741 -7.831 -23.454 1.00 87.56 96 VAL A N 1
ATOM 728 C CA . VAL A 1 96 ? 3.918 -9.036 -23.560 1.00 87.56 96 VAL A CA 1
ATOM 729 C C . VAL A 1 96 ? 2.724 -8.721 -24.469 1.00 87.56 96 VAL A C 1
ATOM 731 O O . VAL A 1 96 ? 2.146 -7.640 -24.330 1.00 87.56 96 VAL A O 1
ATOM 734 N N . PRO A 1 97 ? 2.348 -9.618 -25.403 1.00 90.44 97 PRO A N 1
ATOM 735 C CA . PRO A 1 97 ? 1.136 -9.469 -26.206 1.00 90.44 97 PRO A CA 1
ATOM 736 C C . PRO A 1 97 ? -0.112 -9.222 -25.352 1.00 90.44 97 PRO A C 1
ATOM 738 O O . PRO A 1 97 ? -0.285 -9.835 -24.298 1.00 90.44 97 PRO A O 1
ATOM 741 N N . VAL A 1 98 ? -1.006 -8.359 -25.839 1.00 85.62 98 VAL A N 1
ATOM 742 C CA . VAL A 1 98 ? -2.222 -7.952 -25.111 1.00 85.62 98 VAL A CA 1
ATOM 743 C C . VAL A 1 98 ? -3.148 -9.141 -24.836 1.00 85.62 98 VAL A C 1
ATOM 745 O O . VAL A 1 98 ? -3.765 -9.208 -23.777 1.00 85.62 98 VAL A O 1
ATOM 748 N N . ASP A 1 99 ? -3.191 -10.126 -25.731 1.00 86.44 99 ASP A N 1
ATOM 749 C CA . ASP A 1 99 ? -4.024 -11.323 -25.560 1.00 86.44 99 ASP A CA 1
ATOM 750 C C . ASP A 1 99 ? -3.666 -12.114 -24.288 1.00 86.44 99 ASP A C 1
ATOM 752 O O . ASP A 1 99 ? -4.541 -12.695 -23.646 1.00 86.44 99 ASP A O 1
ATOM 756 N N . LEU A 1 100 ? -2.392 -12.086 -23.872 1.00 78.75 100 LEU A N 1
ATOM 757 C CA . LEU A 1 100 ? -1.920 -12.742 -22.649 1.00 78.75 100 LEU A CA 1
ATOM 758 C C . LEU A 1 100 ? -2.218 -11.920 -21.389 1.00 78.75 100 LEU A C 1
ATOM 760 O O . LEU A 1 100 ? -2.366 -12.485 -20.307 1.00 78.75 100 LEU A O 1
ATOM 764 N N . THR A 1 101 ? -2.325 -10.595 -21.507 1.00 82.81 101 THR A N 1
ATOM 765 C CA . THR A 1 101 ? -2.653 -9.722 -20.372 1.00 82.81 101 THR A CA 1
ATOM 766 C C . THR A 1 101 ? -4.158 -9.579 -20.157 1.00 82.81 101 THR A C 1
ATOM 768 O O . THR A 1 101 ? -4.578 -9.335 -19.030 1.00 82.81 101 THR A O 1
ATOM 771 N N . 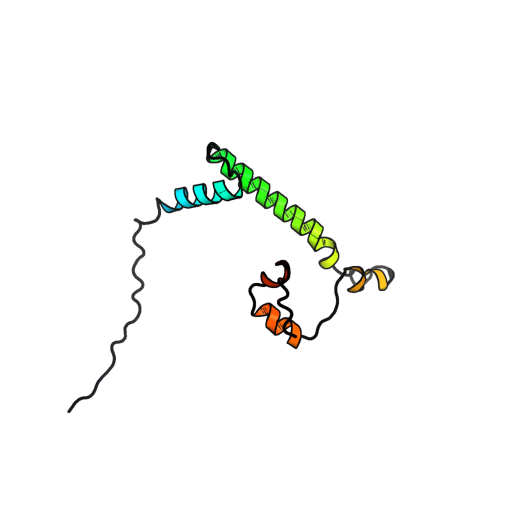LEU A 1 102 ? -4.985 -9.818 -21.180 1.00 81.31 102 LEU A N 1
ATOM 772 C CA . LEU A 1 102 ? -6.448 -9.777 -21.080 1.00 81.31 102 LEU A CA 1
ATOM 773 C C . LEU A 1 102 ? -6.999 -10.760 -20.031 1.00 81.31 102 LEU A C 1
ATOM 775 O O . LEU A 1 102 ? -7.939 -10.438 -19.311 1.00 81.31 102 LEU A O 1
ATOM 779 N N . GLN A 1 103 ? -6.408 -11.951 -19.918 1.00 70.31 103 GLN A N 1
ATOM 780 C CA . GLN A 1 103 ? -6.802 -12.924 -18.891 1.00 70.31 103 GLN A CA 1
ATOM 781 C C . GLN A 1 103 ? -6.388 -12.470 -17.484 1.00 70.31 103 GLN A C 1
ATOM 783 O O . GLN A 1 103 ? -7.109 -12.706 -16.517 1.00 70.31 103 GLN A O 1
ATOM 788 N N . LEU A 1 104 ? -5.259 -11.762 -17.373 1.00 72.69 104 LEU A N 1
ATOM 789 C CA . LEU A 1 104 ? -4.763 -11.234 -16.103 1.00 72.69 104 LEU A CA 1
ATOM 790 C C . LEU A 1 104 ? -5.649 -10.098 -15.581 1.00 72.69 104 LEU A C 1
ATOM 792 O O . LEU A 1 104 ? -5.953 -10.077 -14.392 1.00 72.69 104 LEU A O 1
ATOM 796 N N . THR A 1 105 ? -6.108 -9.193 -16.451 1.00 68.88 105 THR A N 1
ATOM 797 C CA . THR A 1 105 ? -6.963 -8.054 -16.058 1.00 68.88 105 THR A CA 1
ATOM 798 C C . THR A 1 105 ? -8.386 -8.458 -15.676 1.00 68.88 105 THR A C 1
ATOM 800 O O . THR A 1 105 ? -9.060 -7.715 -14.968 1.00 68.88 105 THR A O 1
ATOM 803 N N . GLN A 1 106 ? -8.842 -9.633 -16.118 1.00 78.69 106 GLN A N 1
ATOM 804 C CA . GLN A 1 106 ? -10.118 -10.223 -15.700 1.00 78.69 106 GLN A CA 1
ATOM 805 C C . GLN A 1 106 ? -10.036 -10.897 -14.320 1.00 78.69 106 GLN A C 1
ATOM 807 O O . GLN A 1 106 ? -11.069 -11.168 -13.709 1.00 78.69 106 GLN A O 1
ATOM 812 N N . SER A 1 107 ? -8.823 -11.159 -13.823 1.00 78.19 107 SER A N 1
ATOM 813 C CA . SER A 1 107 ? -8.575 -11.733 -12.499 1.00 78.19 107 SER A CA 1
ATOM 814 C C . SER A 1 107 ? -8.299 -10.640 -11.462 1.00 78.19 107 SER A C 1
ATOM 816 O O . SER A 1 107 ? -7.870 -9.537 -11.792 1.00 78.19 107 SER A O 1
ATOM 818 N N . ASN A 1 108 ? -8.486 -10.947 -10.178 1.00 76.56 108 ASN A N 1
ATOM 819 C CA . ASN A 1 108 ? -8.131 -10.027 -9.090 1.00 76.56 108 ASN A CA 1
ATOM 820 C C . ASN A 1 108 ? -6.60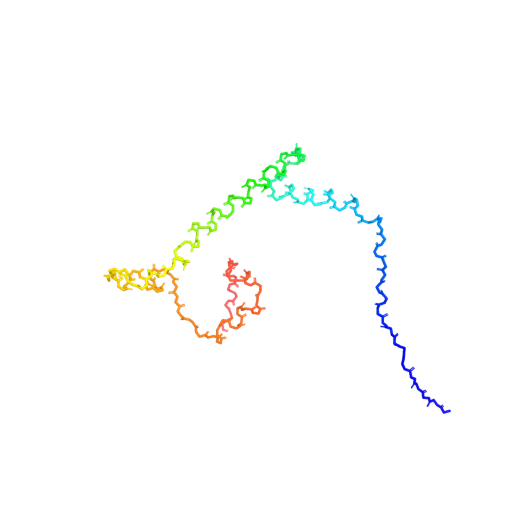4 -9.913 -8.862 1.00 76.56 108 ASN A C 1
ATOM 822 O O . ASN A 1 108 ? -6.180 -9.262 -7.909 1.00 76.56 108 ASN A O 1
ATOM 826 N N . GLY A 1 109 ? -5.784 -10.574 -9.691 1.00 70.75 109 GLY A N 1
ATOM 827 C CA . GLY A 1 109 ? -4.323 -10.581 -9.611 1.00 70.75 109 GLY A CA 1
ATOM 828 C C . GLY A 1 109 ? -3.736 -11.298 -8.390 1.00 70.75 109 GLY A C 1
ATOM 829 O O . GLY A 1 109 ? -2.517 -11.432 -8.312 1.00 70.75 109 GLY A O 1
ATOM 830 N N . ALA A 1 110 ? -4.560 -11.782 -7.451 1.00 73.00 110 ALA A N 1
ATOM 831 C CA . ALA A 1 110 ? -4.101 -12.433 -6.224 1.00 73.00 110 ALA A CA 1
ATOM 832 C C . ALA A 1 110 ? -3.460 -13.801 -6.506 1.00 73.00 110 ALA A C 1
ATOM 834 O O . ALA A 1 110 ? -2.469 -14.163 -5.872 1.00 73.00 110 ALA A O 1
ATOM 835 N N . ASP A 1 111 ? -3.963 -14.513 -7.516 1.00 73.00 111 ASP A N 1
ATOM 836 C CA . ASP A 1 111 ? -3.450 -15.825 -7.932 1.00 73.00 111 ASP A CA 1
ATOM 837 C C . ASP A 1 111 ? -2.022 -15.760 -8.502 1.00 73.00 111 ASP A C 1
ATOM 839 O O . ASP A 1 111 ? -1.315 -16.763 -8.515 1.00 73.00 111 ASP A O 1
ATOM 843 N N . LEU A 1 112 ? -1.573 -14.578 -8.946 1.00 67.31 112 LEU A N 1
ATOM 844 C CA . LEU A 1 112 ? -0.238 -14.373 -9.516 1.00 67.31 112 LEU A CA 1
ATOM 845 C C . LEU A 1 112 ? 0.860 -14.322 -8.444 1.00 67.31 112 LEU A C 1
ATOM 847 O O . LEU A 1 112 ? 2.009 -14.672 -8.706 1.00 67.31 112 LEU A O 1
ATOM 851 N N . TRP A 1 113 ? 0.499 -13.868 -7.243 1.00 65.06 113 TRP A N 1
ATOM 852 C CA . TRP A 1 113 ? 1.409 -13.723 -6.105 1.00 65.06 113 TRP A CA 1
ATOM 853 C C . TRP A 1 113 ? 1.249 -14.848 -5.077 1.00 65.06 113 TRP A C 1
ATOM 855 O O . TRP A 1 113 ? 2.085 -14.987 -4.183 1.00 65.06 113 TRP A O 1
ATOM 865 N N . ALA A 1 114 ? 0.198 -15.663 -5.193 1.00 69.50 114 ALA A N 1
ATOM 866 C CA . ALA A 1 114 ? 0.030 -16.858 -4.383 1.00 69.50 114 ALA A CA 1
ATOM 867 C C . ALA A 1 114 ? 1.084 -17.921 -4.766 1.00 69.50 114 ALA A C 1
ATOM 869 O O . ALA A 1 114 ? 1.380 -18.097 -5.951 1.00 69.50 114 ALA A O 1
ATOM 870 N N . PRO A 1 115 ? 1.651 -18.672 -3.802 1.00 60.91 115 PRO A N 1
ATOM 871 C CA . PRO A 1 115 ? 2.523 -19.799 -4.109 1.00 60.91 115 PRO A CA 1
ATOM 872 C C . PRO A 1 115 ? 1.792 -20.770 -5.038 1.00 60.91 115 PRO A C 1
ATOM 874 O O . PRO A 1 115 ? 0.721 -21.273 -4.697 1.00 60.91 115 PRO A O 1
ATOM 877 N N . ALA A 1 116 ? 2.358 -21.023 -6.218 1.00 63.00 116 ALA A N 1
ATOM 878 C CA . ALA A 1 116 ? 1.721 -21.866 -7.213 1.00 63.00 116 ALA A CA 1
ATOM 879 C C . ALA A 1 116 ? 1.593 -23.302 -6.678 1.00 63.00 116 ALA A C 1
ATOM 881 O O . ALA A 1 116 ? 2.533 -24.098 -6.758 1.00 63.00 116 ALA A O 1
ATOM 882 N N . HIS A 1 117 ? 0.410 -23.666 -6.177 1.00 55.25 117 HIS A N 1
ATOM 883 C CA . HIS A 1 117 ? 0.009 -25.063 -6.053 1.00 55.25 117 HIS A CA 1
ATOM 884 C C . HIS A 1 117 ? -0.207 -25.599 -7.469 1.00 55.25 117 HIS A C 1
ATOM 886 O O . HIS A 1 117 ? -1.320 -25.706 -7.980 1.00 55.25 117 HIS A O 1
ATOM 892 N N . THR A 1 118 ? 0.902 -25.896 -8.140 1.00 52.25 118 THR A N 1
ATOM 893 C CA . THR A 1 118 ? 0.902 -26.565 -9.432 1.00 52.25 118 THR A CA 1
ATOM 894 C C . THR A 1 118 ? 0.407 -27.994 -9.225 1.00 52.25 118 THR A C 1
ATOM 896 O O . THR A 1 118 ? 1.169 -28.934 -9.009 1.00 52.25 118 THR A O 1
ATOM 899 N N . ALA A 1 119 ? -0.907 -28.185 -9.320 1.00 50.06 119 ALA A N 1
ATOM 900 C CA . ALA A 1 119 ? -1.445 -29.466 -9.731 1.00 50.06 119 ALA A CA 1
ATOM 901 C C . ALA A 1 119 ? -0.996 -29.683 -11.183 1.00 50.06 119 ALA A C 1
ATOM 903 O O . ALA A 1 119 ? -1.659 -29.262 -12.128 1.00 50.06 119 ALA A O 1
ATOM 904 N N . ARG A 1 120 ? 0.181 -30.302 -11.357 1.00 48.19 120 ARG A N 1
ATOM 905 C CA . ARG A 1 120 ? 0.608 -30.905 -12.624 1.00 48.19 120 ARG A CA 1
ATOM 906 C C . ARG A 1 120 ? -0.507 -31.848 -13.083 1.00 48.19 120 ARG A C 1
ATOM 908 O O . ARG A 1 120 ? -0.582 -32.981 -12.610 1.00 48.19 120 ARG A O 1
ATOM 915 N N . ARG A 1 121 ? -1.362 -31.414 -14.009 1.00 48.88 121 ARG A N 1
ATOM 916 C CA . ARG A 1 121 ? -2.056 -32.366 -14.878 1.00 48.88 121 ARG A CA 1
ATOM 917 C C . ARG A 1 121 ? -1.046 -32.819 -15.926 1.00 48.88 121 ARG A C 1
ATOM 919 O O . ARG A 1 121 ? -0.512 -31.995 -16.663 1.00 48.88 121 ARG A O 1
ATOM 926 N N . ARG A 1 122 ? -0.729 -34.113 -15.846 1.00 48.16 122 ARG A N 1
ATOM 927 C CA . ARG A 1 122 ? -0.033 -34.887 -16.875 1.00 48.16 122 ARG A CA 1
ATOM 928 C C . ARG A 1 122 ? -0.782 -34.828 -18.196 1.00 48.16 122 ARG A C 1
ATOM 930 O O . ARG A 1 122 ? -2.031 -34.750 -18.136 1.00 48.16 122 ARG A O 1
#

Secondary structure (DSSP, 8-state):
-----------------TTSSSSHHHHHHHHHHHHH--STT--HHHHHHHHHHHHHHHHHHHHHHHHHHHPPPPPBTB----GGGGSTGGGT-----HHHHHHHHTS-SHHHHS--------

Organism: Zea mays (NCBI:txid4577)

InterPro domains:
  IPR011598 Myc-type, basic helix-loop-helix (bHLH) domain [PS50888] (9-58)
  IPR036638 Helix-loop-helix DNA-binding domain superfamily [G3DSA:4.10.280.10] (17-72)
  IPR036638 Helix-loop-helix DNA-binding domain superfamily [SSF47459] (12-73)
  IPR045239 Transcription factor bHLH95-like, basic helix-loop-helix domain [cd11393] (19-66)
  IPR045843 Transcription factor IND-like [PTHR16223] (14-103)